Protein AF-A0A6N2BEZ3-F1 (afdb_monomer_lite)

Foldseek 3Di:
DDDDDDDDDDDDDDDPDDDDPPDDPPPPPPPPPPPVPQDPVNVVVVVVVVVVVVVVVVVVVVVVVVVVPPPPPPVVVVVVVVVVVVVCVVDPDD

Radius of gyration: 43.43 Å; chains: 1; bounding box: 51×42×126 Å

Organism: Solanum chilense (NCBI:txid4083)

Sequence (94 aa):
VILAPNFRRVGEVAAWGNQAPPQAPTVGVQVPFNPATLTDGEVRATLVQMAQAITVQAHAITAQATREGAPRDNPHASTMVSRLRYFTRMNPQV

Secondary structure (DSSP, 8-state):
---------------------------------------HHHHHHHHHHHHHHHHHHHHHHHHHHHHHHS----HHHHHHHHHHHHHHHHS---

Structure (mmCIF, N/CA/C/O backbone):
data_AF-A0A6N2BEZ3-F1
#
_entry.id   AF-A0A6N2BEZ3-F1
#
loop_
_atom_site.group_PDB
_atom_site.id
_atom_site.type_symbol
_atom_site.label_atom_id
_atom_site.label_alt_id
_atom_site.label_comp_id
_atom_site.label_asym_id
_atom_site.label_entity_id
_atom_site.label_seq_id
_atom_site.pdbx_PDB_ins_code
_atom_site.Cartn_x
_atom_site.Cartn_y
_atom_site.Cartn_z
_atom_site.occupancy
_atom_site.B_iso_or_equiv
_atom_site.auth_seq_id
_atom_site.auth_comp_id
_atom_site.auth_asym_id
_atom_site.auth_atom_id
_atom_site.pdbx_PDB_model_num
ATOM 1 N N . VAL A 1 1 ? 18.623 -4.155 -75.723 1.00 35.00 1 VAL A N 1
ATOM 2 C CA . VAL A 1 1 ? 19.724 -3.318 -76.260 1.00 35.00 1 VAL A CA 1
ATOM 3 C C . VAL A 1 1 ? 19.517 -1.891 -75.762 1.00 35.00 1 VAL A C 1
ATOM 5 O O . VAL A 1 1 ? 18.392 -1.526 -75.462 1.00 35.00 1 VAL A O 1
ATOM 8 N N . ILE A 1 2 ? 20.627 -1.200 -75.537 1.00 40.19 2 ILE A N 1
ATOM 9 C CA . ILE A 1 2 ? 20.915 -0.095 -74.612 1.00 40.19 2 ILE A CA 1
ATOM 10 C C . ILE A 1 2 ? 20.322 1.268 -75.064 1.00 40.19 2 ILE A C 1
ATOM 12 O O . ILE A 1 2 ? 20.133 1.474 -76.257 1.00 40.19 2 ILE A O 1
ATOM 16 N N . LEU A 1 3 ? 20.174 2.186 -74.091 1.00 32.66 3 LEU A N 1
ATOM 17 C CA . LEU A 1 3 ? 20.378 3.656 -74.121 1.00 32.66 3 LEU A CA 1
ATOM 18 C C . LEU A 1 3 ? 19.138 4.544 -73.935 1.00 32.66 3 LEU A C 1
ATOM 20 O O . LEU A 1 3 ? 18.300 4.697 -74.816 1.00 32.66 3 LEU A O 1
ATOM 24 N N . ALA A 1 4 ? 19.126 5.248 -72.800 1.00 42.88 4 ALA A N 1
ATOM 25 C CA . ALA A 1 4 ? 18.495 6.557 -72.697 1.00 42.88 4 ALA A CA 1
ATOM 26 C C . ALA A 1 4 ? 19.296 7.595 -73.505 1.00 42.88 4 ALA A C 1
ATOM 28 O O . ALA A 1 4 ? 20.523 7.490 -73.590 1.00 42.88 4 ALA A O 1
ATOM 29 N N . PRO A 1 5 ? 18.633 8.664 -73.965 1.00 49.00 5 PRO A N 1
ATOM 30 C CA . PRO A 1 5 ? 19.280 9.967 -73.970 1.00 49.00 5 PRO A CA 1
ATOM 31 C C . PRO A 1 5 ? 18.403 11.040 -73.308 1.00 49.00 5 PRO A C 1
ATOM 33 O O . PRO A 1 5 ? 17.208 11.167 -73.564 1.00 49.00 5 PRO A O 1
ATOM 36 N N . ASN A 1 6 ? 19.036 11.848 -72.459 1.00 45.00 6 ASN A N 1
ATOM 37 C CA . ASN A 1 6 ? 18.546 13.1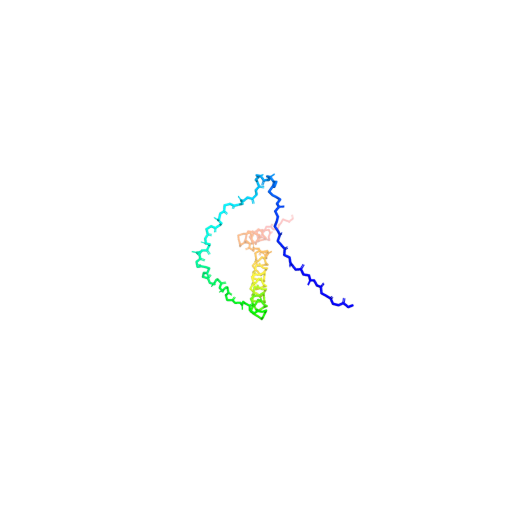76 -72.100 1.00 45.00 6 ASN A CA 1
ATOM 38 C C . ASN A 1 6 ? 18.730 14.115 -73.307 1.00 45.00 6 ASN A C 1
ATOM 40 O O . ASN A 1 6 ? 19.717 13.966 -74.018 1.00 45.00 6 ASN A O 1
ATOM 44 N N . PHE A 1 7 ? 17.822 15.079 -73.519 1.00 40.47 7 PHE A N 1
ATOM 45 C CA . PHE A 1 7 ? 18.102 16.530 -73.473 1.00 40.47 7 PHE A CA 1
ATOM 46 C C . PHE A 1 7 ? 16.971 17.398 -74.086 1.00 40.47 7 PHE A C 1
ATOM 48 O O . PHE A 1 7 ? 16.682 17.324 -75.273 1.00 40.47 7 PHE A O 1
ATOM 55 N N . ARG A 1 8 ? 16.505 18.355 -73.259 1.00 40.06 8 ARG A N 1
ATOM 56 C CA . ARG A 1 8 ? 16.301 19.796 -73.561 1.00 40.06 8 ARG A CA 1
ATOM 57 C C . ARG A 1 8 ? 14.936 20.317 -74.087 1.00 40.06 8 ARG A C 1
ATOM 59 O O . ARG A 1 8 ? 14.709 20.419 -75.279 1.00 40.06 8 ARG A O 1
ATOM 66 N N . ARG A 1 9 ? 14.180 20.867 -73.116 1.00 47.06 9 ARG A N 1
ATOM 67 C CA . ARG A 1 9 ? 13.640 22.252 -72.989 1.00 47.06 9 ARG A CA 1
ATOM 68 C C . ARG A 1 9 ? 12.667 22.781 -74.069 1.00 47.06 9 ARG A C 1
ATOM 70 O O . ARG A 1 9 ? 13.096 23.075 -75.173 1.00 47.06 9 ARG A O 1
ATOM 77 N N . VAL A 1 10 ? 11.428 23.078 -73.654 1.00 42.28 10 VAL A N 1
ATOM 78 C CA . VAL A 1 10 ? 10.724 24.392 -73.684 1.00 42.28 10 VAL A CA 1
ATOM 79 C C . VAL A 1 10 ? 9.219 24.129 -73.522 1.00 42.28 10 VAL A C 1
ATOM 81 O O . VAL A 1 10 ? 8.639 23.355 -74.273 1.00 42.28 10 VAL A O 1
ATOM 84 N N . GLY A 1 11 ? 8.596 24.759 -72.527 1.00 39.97 11 GLY A N 1
ATOM 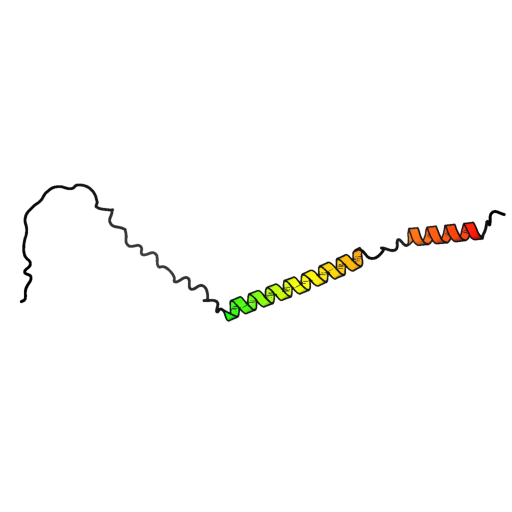85 C CA . GLY A 1 11 ? 7.169 24.612 -72.239 1.00 39.97 11 GLY A CA 1
ATOM 86 C C . GLY A 1 11 ? 6.810 25.252 -70.906 1.00 39.97 11 GLY A C 1
ATOM 87 O O . GLY A 1 11 ? 6.451 24.570 -69.955 1.00 39.97 11 GLY A O 1
ATOM 88 N N . GLU A 1 12 ? 7.011 26.560 -70.827 1.00 47.78 12 GLU A N 1
ATOM 89 C CA . GLU A 1 12 ? 6.513 27.420 -69.761 1.00 47.78 12 GLU A CA 1
ATOM 90 C C . GLU A 1 12 ? 4.976 27.394 -69.786 1.00 47.78 12 GLU A C 1
ATOM 92 O O . GLU A 1 12 ? 4.357 27.906 -70.714 1.00 47.78 12 GLU A O 1
ATOM 97 N N 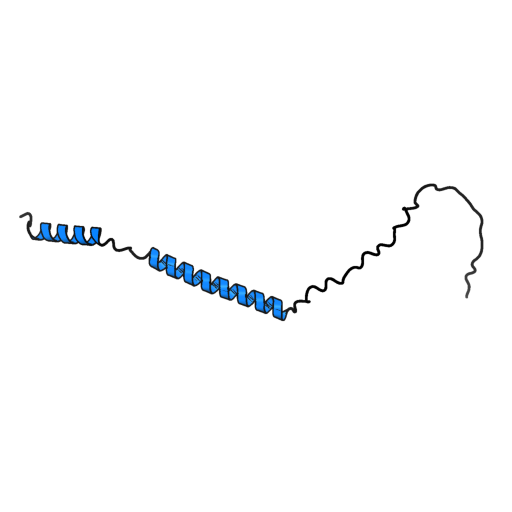. VAL A 1 13 ? 4.357 26.763 -68.787 1.00 41.38 13 VAL A N 1
ATOM 98 C CA . VAL A 1 13 ? 2.943 26.957 -68.450 1.00 41.38 13 VAL A CA 1
ATOM 99 C C . VAL A 1 13 ? 2.845 27.181 -66.949 1.00 41.38 13 VAL A C 1
ATOM 101 O O . VAL A 1 13 ? 3.303 26.380 -66.137 1.00 41.38 13 VAL A O 1
ATOM 104 N N . ALA A 1 14 ? 2.318 28.353 -66.617 1.00 50.94 14 ALA A N 1
ATOM 105 C CA . ALA A 1 14 ? 2.214 28.909 -65.286 1.00 50.94 14 ALA A CA 1
ATOM 106 C C . ALA A 1 14 ? 1.511 27.964 -64.299 1.00 50.94 14 ALA A C 1
ATOM 108 O O . ALA A 1 14 ? 0.384 27.534 -64.525 1.00 50.94 14 ALA A O 1
ATOM 109 N N . ALA A 1 15 ? 2.147 27.733 -63.155 1.00 42.81 15 ALA A N 1
ATOM 110 C CA . ALA A 1 15 ? 1.478 27.295 -61.939 1.00 42.81 15 ALA A CA 1
ATOM 111 C C . ALA A 1 15 ? 2.114 28.050 -60.772 1.00 42.81 15 ALA A C 1
ATOM 113 O O . ALA A 1 15 ? 3.042 27.596 -60.105 1.00 42.81 15 ALA A O 1
ATOM 114 N N . TRP A 1 16 ? 1.641 29.283 -60.609 1.00 43.84 16 TRP A N 1
ATOM 115 C CA . TRP A 1 16 ? 1.739 30.035 -59.369 1.00 43.84 16 TRP A CA 1
ATOM 116 C C . TRP A 1 16 ? 1.314 29.129 -58.205 1.00 43.84 16 TRP A C 1
ATOM 118 O O . TRP A 1 16 ? 0.255 28.508 -58.267 1.00 43.84 16 TRP A O 1
ATOM 128 N N . GLY A 1 17 ? 2.119 29.090 -57.146 1.00 48.09 17 GLY A N 1
ATOM 129 C CA . GLY A 1 17 ? 1.778 28.415 -55.895 1.00 48.09 17 GLY A CA 1
ATOM 130 C C . GLY A 1 17 ? 2.512 27.095 -55.723 1.00 48.09 17 GLY A C 1
ATOM 131 O O . GLY A 1 17 ? 2.122 26.100 -56.315 1.00 48.09 17 GLY A O 1
ATOM 132 N N . ASN A 1 18 ? 3.594 27.135 -54.933 1.00 55.41 18 ASN A N 1
ATOM 133 C CA . ASN A 1 18 ? 4.092 26.093 -54.009 1.00 55.41 18 ASN A CA 1
ATOM 134 C C . ASN A 1 18 ? 5.572 26.317 -53.624 1.00 55.41 18 ASN A C 1
ATOM 136 O O . ASN A 1 18 ? 6.290 25.372 -53.308 1.00 55.41 18 ASN A O 1
ATOM 140 N N . GLN A 1 19 ? 6.063 27.560 -53.620 1.00 52.38 19 GLN A N 1
ATOM 141 C CA . GLN A 1 19 ? 7.326 27.861 -52.948 1.00 52.38 19 GLN A CA 1
ATOM 142 C C . GLN A 1 19 ? 7.034 28.107 -51.468 1.00 52.38 19 GLN A C 1
ATOM 144 O O . GLN A 1 19 ? 6.545 29.170 -51.089 1.00 52.38 19 GLN A O 1
ATOM 149 N N . ALA A 1 20 ? 7.310 27.104 -50.633 1.00 64.06 20 ALA A N 1
ATOM 150 C CA . ALA A 1 20 ? 7.485 27.345 -49.208 1.00 64.06 20 ALA A CA 1
ATOM 151 C C . ALA A 1 20 ? 8.631 28.365 -49.022 1.00 64.06 20 ALA A C 1
ATOM 153 O O . ALA A 1 20 ? 9.590 28.331 -49.804 1.00 64.06 20 ALA A O 1
ATOM 154 N N . PRO A 1 21 ? 8.561 29.270 -48.025 1.00 68.31 21 PRO A N 1
ATOM 155 C CA . PRO A 1 21 ? 9.659 30.190 -47.738 1.00 68.31 21 PRO A CA 1
ATOM 156 C C . PRO A 1 21 ? 10.971 29.411 -47.564 1.00 68.31 21 PRO A C 1
ATOM 158 O O . PRO A 1 21 ? 10.919 28.273 -47.082 1.00 68.31 21 PRO A O 1
ATOM 161 N N . PRO A 1 22 ? 12.144 29.988 -47.894 1.00 65.81 22 PRO A N 1
ATOM 162 C CA . PRO A 1 22 ? 13.412 29.374 -47.528 1.00 65.81 22 PRO A CA 1
ATOM 163 C C . PRO A 1 22 ? 13.378 29.117 -46.023 1.00 65.81 22 PRO A C 1
ATOM 165 O O . PRO A 1 22 ? 13.271 30.061 -45.238 1.00 65.81 22 PRO A O 1
ATOM 168 N N . GLN A 1 23 ? 13.399 27.849 -45.607 1.00 65.12 23 GLN A N 1
ATOM 169 C CA . GLN A 1 23 ? 13.561 27.551 -44.194 1.00 65.12 23 GLN A CA 1
ATOM 170 C C . GLN A 1 23 ? 14.930 28.102 -43.807 1.00 65.12 23 GLN A C 1
ATOM 172 O O . GLN A 1 23 ? 15.948 27.704 -44.378 1.00 65.12 23 GLN A O 1
ATOM 177 N N . ALA A 1 24 ? 14.945 29.082 -42.900 1.00 61.12 24 ALA A N 1
ATOM 178 C CA . ALA A 1 24 ? 16.184 29.588 -42.336 1.00 61.12 24 ALA A CA 1
ATOM 179 C C . ALA A 1 24 ? 17.007 28.390 -41.830 1.00 61.12 24 ALA A C 1
ATOM 181 O O . ALA A 1 24 ? 16.410 27.433 -41.320 1.00 61.12 24 ALA A O 1
ATOM 182 N N . PRO A 1 25 ? 18.346 28.403 -41.958 1.00 57.25 25 PRO A N 1
ATOM 183 C CA . PRO A 1 25 ? 19.161 27.344 -41.391 1.00 57.25 25 PRO A CA 1
ATOM 184 C C . PRO A 1 25 ? 18.779 27.189 -39.920 1.00 57.25 25 PRO A C 1
ATOM 186 O O . PRO A 1 25 ? 18.956 28.120 -39.133 1.00 57.25 25 PRO A O 1
ATOM 189 N N . THR A 1 26 ? 18.228 26.035 -39.539 1.00 61.97 26 THR A N 1
ATOM 190 C CA . THR A 1 26 ? 18.076 25.687 -38.125 1.00 61.97 26 THR A CA 1
ATOM 191 C C . THR A 1 26 ? 19.470 25.367 -37.607 1.00 61.97 26 THR A C 1
ATOM 193 O O . THR A 1 26 ? 19.852 24.217 -37.436 1.00 61.97 26 THR A O 1
ATOM 196 N N . VAL A 1 27 ? 20.269 26.410 -37.402 1.00 59.62 27 VAL A N 1
ATOM 197 C CA . VAL A 1 27 ? 21.464 26.360 -36.568 1.00 59.62 27 VAL A CA 1
ATOM 198 C C . VAL A 1 27 ? 21.016 26.787 -35.177 1.00 59.62 27 VAL A C 1
ATOM 200 O O . VAL A 1 27 ? 21.386 27.826 -34.646 1.00 59.62 27 VAL A O 1
ATOM 203 N N . GLY A 1 28 ? 20.147 25.969 -34.590 1.00 54.09 28 GLY A N 1
ATOM 204 C CA . GLY A 1 28 ? 20.240 25.731 -33.165 1.00 54.09 28 GLY A CA 1
ATOM 205 C C . GLY A 1 28 ? 21.266 24.624 -33.038 1.00 54.09 28 GLY A C 1
ATOM 206 O O . GLY A 1 28 ? 21.060 23.548 -33.597 1.00 54.09 28 GLY A O 1
ATOM 207 N N . VAL A 1 29 ? 22.387 24.876 -32.367 1.00 60.25 29 VAL A N 1
ATOM 208 C CA . VAL A 1 29 ? 23.231 23.783 -31.887 1.00 60.25 29 VAL A CA 1
ATOM 209 C C . VAL A 1 29 ? 22.307 22.893 -31.059 1.00 60.25 29 VAL A C 1
ATOM 211 O O . VAL A 1 29 ? 21.951 23.248 -29.938 1.00 60.25 29 VAL A O 1
ATOM 214 N N . GLN A 1 30 ? 21.862 21.768 -31.624 1.00 60.97 30 GLN A N 1
ATOM 215 C CA . GLN A 1 30 ? 21.377 20.667 -30.812 1.00 60.97 30 GLN A CA 1
ATOM 216 C C . GLN A 1 30 ? 22.601 20.221 -30.033 1.00 60.97 30 GLN A C 1
ATOM 218 O O . GLN A 1 30 ? 23.417 19.445 -30.528 1.00 60.97 30 GLN A O 1
ATOM 223 N N . VAL A 1 31 ? 22.771 20.786 -28.837 1.00 61.50 31 VAL A N 1
ATOM 224 C CA . VAL A 1 31 ? 23.605 20.166 -27.819 1.00 61.50 31 VAL A CA 1
ATOM 225 C C . VAL A 1 31 ? 23.055 18.750 -27.731 1.00 61.50 31 VAL A C 1
ATOM 227 O O . VAL A 1 31 ? 21.850 18.620 -27.494 1.00 61.50 31 VAL A O 1
ATOM 230 N N . PRO A 1 32 ? 23.851 17.704 -28.005 1.00 59.16 32 PRO A N 1
ATOM 231 C CA . PRO A 1 32 ? 23.369 16.350 -27.847 1.00 59.16 32 PRO A CA 1
ATOM 232 C C . PRO A 1 32 ? 22.912 16.226 -26.399 1.00 59.16 32 PRO A C 1
ATOM 234 O O . PRO A 1 32 ? 23.731 16.193 -25.479 1.00 59.16 32 PRO A O 1
ATOM 237 N N . PH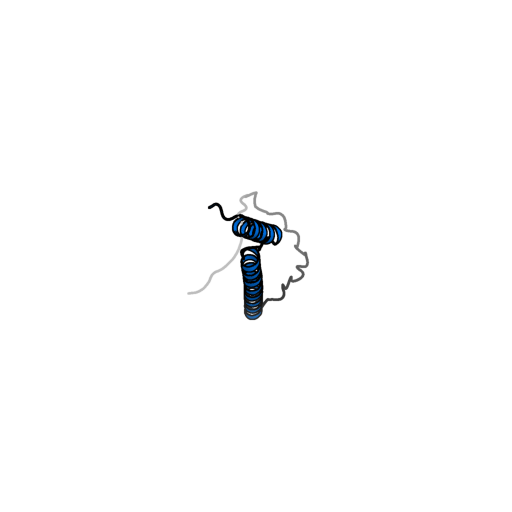E A 1 33 ? 21.599 16.226 -26.176 1.00 57.22 33 PHE A N 1
ATOM 238 C CA . PHE A 1 33 ? 21.071 15.724 -24.931 1.00 57.22 33 PHE A CA 1
ATOM 239 C C . PHE A 1 33 ? 21.346 14.233 -25.013 1.00 57.22 33 PHE A C 1
ATOM 241 O O . PHE A 1 33 ? 20.635 13.490 -25.684 1.00 57.22 33 PHE A O 1
ATOM 248 N N . ASN A 1 34 ? 22.473 13.834 -24.440 1.00 59.28 34 ASN A N 1
ATOM 249 C CA . ASN A 1 34 ? 22.737 12.455 -24.116 1.00 59.28 34 ASN A CA 1
ATOM 250 C C . ASN A 1 34 ? 22.107 12.267 -22.733 1.00 59.28 34 ASN A C 1
ATOM 252 O O . ASN A 1 34 ? 22.788 12.554 -21.741 1.00 59.28 34 ASN A O 1
ATOM 256 N N . PRO A 1 35 ? 20.812 11.889 -22.611 1.00 61.78 35 PRO A N 1
ATOM 257 C CA . PRO A 1 35 ? 20.387 11.327 -21.342 1.00 61.78 35 PRO A CA 1
ATOM 258 C C . PRO A 1 35 ? 21.348 10.170 -21.130 1.00 61.78 35 PRO A C 1
ATOM 260 O O . PRO A 1 35 ? 21.493 9.361 -22.045 1.00 61.78 35 PRO A O 1
ATOM 263 N N . ALA A 1 36 ? 22.069 10.147 -20.005 1.00 67.75 36 ALA A N 1
ATOM 264 C CA . ALA A 1 36 ? 22.900 9.004 -19.657 1.00 67.75 36 ALA A CA 1
ATOM 265 C C . ALA A 1 36 ? 22.096 7.756 -20.021 1.00 67.75 36 ALA A C 1
ATOM 267 O O . ALA A 1 36 ? 20.977 7.594 -19.527 1.00 67.75 36 ALA A O 1
ATOM 268 N N . THR A 1 37 ? 22.563 7.010 -21.025 1.00 74.50 37 THR A N 1
ATOM 269 C CA . THR A 1 37 ? 21.785 5.920 -21.601 1.00 74.50 37 THR A CA 1
ATOM 270 C C . THR A 1 37 ? 21.710 4.865 -20.519 1.00 74.50 37 THR A C 1
ATOM 272 O O . THR A 1 37 ? 22.655 4.095 -20.356 1.00 74.50 37 THR A O 1
ATOM 275 N N . LEU A 1 38 ? 20.638 4.911 -19.726 1.00 80.50 38 LEU A N 1
ATOM 276 C CA . LEU A 1 38 ? 20.413 3.973 -18.645 1.00 80.50 38 LEU A CA 1
ATOM 277 C C . LEU A 1 38 ? 20.351 2.593 -19.274 1.00 80.50 38 LEU A C 1
ATOM 279 O O . LEU A 1 38 ? 19.541 2.321 -20.164 1.00 80.50 38 LEU A O 1
ATOM 283 N N . THR A 1 39 ? 21.258 1.742 -18.835 1.00 87.62 39 THR A N 1
ATOM 284 C CA . THR A 1 39 ? 21.279 0.349 -19.241 1.00 87.62 39 THR A CA 1
ATOM 285 C C . THR A 1 39 ? 20.052 -0.356 -18.665 1.00 87.62 39 THR A C 1
ATOM 287 O O . THR A 1 39 ? 19.534 0.014 -17.609 1.00 87.62 39 THR A O 1
ATOM 290 N N . ASP A 1 40 ? 19.594 -1.417 -19.332 1.00 90.56 40 ASP A N 1
ATOM 291 C CA . ASP A 1 40 ? 18.516 -2.276 -18.818 1.00 90.56 40 ASP A CA 1
ATOM 292 C C . ASP A 1 40 ? 18.802 -2.755 -17.378 1.00 90.56 40 ASP A C 1
ATOM 294 O O . ASP A 1 40 ? 17.913 -2.785 -16.526 1.00 90.56 40 ASP A O 1
ATOM 298 N N . GLY A 1 41 ? 20.078 -3.018 -17.068 1.00 93.00 41 GLY A N 1
ATOM 299 C CA . GLY A 1 41 ? 20.534 -3.390 -15.731 1.00 93.00 41 GLY A CA 1
ATOM 300 C C . GLY A 1 41 ? 20.283 -2.316 -14.671 1.00 93.00 41 GLY A C 1
ATOM 301 O O . GLY A 1 41 ? 19.847 -2.649 -13.569 1.00 93.00 41 GLY A O 1
ATOM 302 N N . GLU A 1 42 ? 20.502 -1.040 -14.993 1.00 92.50 42 GLU A N 1
ATOM 303 C CA . GLU A 1 42 ? 20.237 0.079 -14.080 1.00 92.50 42 GLU A CA 1
ATOM 304 C C . GLU A 1 42 ? 18.737 0.271 -13.861 1.00 92.50 42 GLU A C 1
ATOM 306 O O . GLU A 1 42 ? 18.300 0.376 -12.717 1.00 92.50 42 GLU A O 1
ATOM 311 N N . VAL A 1 43 ? 17.929 0.211 -14.925 1.00 92.81 43 VAL A N 1
ATOM 312 C CA . VAL A 1 43 ? 16.461 0.290 -14.816 1.00 92.81 43 VAL A CA 1
ATOM 313 C C . VAL A 1 43 ? 15.924 -0.844 -13.943 1.00 92.81 43 VAL A C 1
ATOM 315 O O . VAL A 1 43 ? 15.133 -0.612 -13.023 1.00 92.81 43 VAL A O 1
ATOM 318 N N . ARG A 1 44 ? 16.393 -2.074 -14.178 1.00 96.31 44 ARG A N 1
ATOM 319 C CA . ARG A 1 44 ? 16.028 -3.243 -13.373 1.00 96.31 44 ARG A CA 1
ATOM 320 C C . ARG A 1 44 ? 16.467 -3.085 -11.919 1.00 96.31 44 ARG A C 1
ATOM 322 O O . ARG A 1 44 ? 15.687 -3.403 -11.022 1.00 96.31 44 ARG A O 1
ATOM 329 N N . ALA A 1 45 ? 17.678 -2.590 -11.669 1.00 95.69 45 ALA A N 1
ATOM 330 C CA . ALA A 1 45 ? 18.188 -2.366 -10.318 1.00 95.69 45 ALA A CA 1
ATOM 331 C C . ALA A 1 45 ? 17.355 -1.322 -9.561 1.00 95.69 45 ALA A C 1
ATOM 333 O O . ALA A 1 45 ? 16.944 -1.577 -8.428 1.00 95.69 45 ALA A O 1
ATOM 334 N N . THR A 1 46 ? 17.035 -0.191 -10.195 1.00 95.81 46 THR A N 1
ATOM 335 C CA . THR A 1 46 ? 16.179 0.846 -9.606 1.00 95.81 46 THR A CA 1
ATOM 336 C C . THR A 1 46 ? 14.777 0.316 -9.322 1.00 95.81 46 THR A C 1
ATOM 338 O O . THR A 1 46 ? 14.240 0.558 -8.242 1.00 95.81 46 THR A O 1
ATOM 341 N N . LEU A 1 47 ? 14.190 -0.467 -10.233 1.00 97.44 47 LEU A N 1
ATOM 342 C CA . LEU A 1 47 ? 12.874 -1.070 -10.015 1.00 97.44 47 LEU A CA 1
ATOM 343 C C . LEU A 1 47 ? 12.870 -2.033 -8.821 1.00 97.44 47 LEU A C 1
ATOM 345 O O . LEU A 1 47 ? 11.966 -1.977 -7.987 1.00 97.44 47 LEU A O 1
ATOM 349 N N . VAL A 1 48 ? 13.898 -2.877 -8.700 1.00 97.81 48 VAL A N 1
ATOM 350 C CA . VAL A 1 48 ? 14.062 -3.777 -7.548 1.00 97.81 48 VAL A CA 1
ATOM 351 C C . VAL A 1 48 ? 14.224 -2.982 -6.253 1.00 97.81 48 VAL A C 1
ATOM 353 O O . VAL A 1 48 ? 13.588 -3.313 -5.253 1.00 97.81 48 VAL A O 1
ATOM 356 N N . GLN A 1 49 ? 15.022 -1.913 -6.261 1.00 97.94 49 GLN A N 1
ATOM 357 C CA . GLN A 1 49 ? 15.223 -1.063 -5.087 1.00 97.94 49 GLN A CA 1
ATOM 358 C C . GLN A 1 49 ? 13.917 -0.390 -4.640 1.00 97.94 49 GLN A C 1
ATOM 360 O O . GLN A 1 49 ? 13.598 -0.393 -3.450 1.00 97.94 49 GLN A O 1
ATOM 365 N N . MET A 1 50 ? 13.124 0.126 -5.582 1.00 98.12 50 MET A N 1
ATOM 366 C CA . MET A 1 50 ? 11.807 0.694 -5.280 1.00 98.12 50 MET A CA 1
ATOM 367 C C . MET A 1 50 ? 10.858 -0.361 -4.705 1.00 98.12 50 MET A C 1
ATOM 369 O O . MET A 1 50 ? 10.210 -0.110 -3.690 1.00 98.12 50 MET A O 1
ATOM 373 N N . ALA A 1 51 ? 10.812 -1.558 -5.296 1.00 97.88 51 ALA A N 1
ATOM 374 C CA . ALA A 1 51 ? 9.980 -2.650 -4.796 1.00 97.88 51 ALA A CA 1
ATOM 375 C C . ALA A 1 51 ? 10.352 -3.047 -3.356 1.00 97.88 51 ALA A C 1
ATOM 377 O O . ALA A 1 51 ? 9.469 -3.268 -2.523 1.00 97.88 51 ALA A O 1
ATOM 378 N N . GLN A 1 52 ? 11.648 -3.080 -3.031 1.00 98.12 52 GLN A N 1
ATOM 379 C CA . GLN A 1 52 ? 12.124 -3.332 -1.669 1.00 98.12 52 GLN A CA 1
ATOM 380 C C . GLN A 1 52 ? 11.708 -2.219 -0.704 1.00 98.12 52 GLN A C 1
ATOM 382 O O . GLN A 1 52 ? 11.170 -2.515 0.362 1.00 98.12 52 GLN A O 1
ATOM 387 N N . ALA A 1 53 ? 11.896 -0.951 -1.079 1.00 97.38 53 ALA A N 1
ATOM 388 C CA . ALA A 1 53 ? 11.508 0.186 -0.246 1.00 97.38 53 ALA A CA 1
ATOM 389 C C . ALA A 1 53 ? 9.999 0.185 0.057 1.00 97.38 53 ALA A C 1
ATOM 391 O O . ALA A 1 53 ? 9.601 0.318 1.216 1.00 97.38 53 ALA A O 1
ATOM 392 N N . ILE A 1 54 ? 9.168 -0.060 -0.963 1.00 97.44 54 ILE A N 1
ATOM 393 C CA . ILE A 1 54 ? 7.710 -0.189 -0.819 1.00 97.44 54 ILE A CA 1
ATOM 394 C C . ILE A 1 54 ? 7.367 -1.351 0.114 1.00 97.44 54 ILE A C 1
ATOM 396 O O . ILE A 1 54 ? 6.536 -1.203 1.007 1.00 97.44 54 ILE A O 1
ATOM 400 N N . THR A 1 55 ? 8.034 -2.496 -0.053 1.00 97.81 55 THR A N 1
ATOM 401 C CA . THR A 1 55 ? 7.819 -3.671 0.798 1.00 97.81 55 THR A CA 1
ATOM 402 C C . THR A 1 55 ? 8.122 -3.349 2.258 1.00 97.81 55 THR A C 1
ATOM 404 O O . THR A 1 55 ? 7.296 -3.623 3.126 1.00 97.81 55 THR A O 1
ATOM 407 N N . VAL A 1 56 ? 9.267 -2.728 2.547 1.00 98.06 56 VAL A N 1
ATOM 408 C CA . VAL A 1 56 ? 9.652 -2.339 3.913 1.00 98.06 56 VAL A CA 1
ATOM 409 C C . VAL A 1 56 ? 8.638 -1.363 4.510 1.00 98.06 56 VAL A C 1
ATOM 411 O O . VAL A 1 56 ? 8.193 -1.552 5.644 1.00 98.06 56 VAL A O 1
ATOM 414 N N . GLN A 1 57 ? 8.217 -0.356 3.744 1.00 97.81 57 GLN A N 1
ATOM 415 C CA . GLN A 1 57 ? 7.231 0.620 4.202 1.00 97.81 57 GLN A CA 1
ATOM 416 C C . GLN A 1 57 ? 5.868 -0.028 4.488 1.00 97.81 57 GLN A C 1
ATOM 418 O O . GLN A 1 57 ? 5.261 0.257 5.520 1.00 97.81 57 GLN A O 1
ATOM 423 N N . ALA A 1 58 ? 5.406 -0.939 3.629 1.00 96.56 58 ALA A N 1
ATOM 424 C CA . ALA A 1 58 ? 4.152 -1.665 3.825 1.00 96.56 58 ALA A CA 1
ATOM 425 C C . ALA A 1 58 ? 4.174 -2.526 5.100 1.00 96.56 58 ALA A C 1
ATOM 427 O O . ALA A 1 58 ? 3.198 -2.541 5.857 1.00 96.56 58 ALA A O 1
ATOM 428 N N . HIS A 1 59 ? 5.299 -3.190 5.386 1.00 96.44 59 HIS A N 1
ATOM 429 C CA . HIS A 1 59 ? 5.472 -3.942 6.632 1.00 96.44 59 HIS A CA 1
ATOM 430 C C . HIS A 1 59 ? 5.445 -3.022 7.855 1.00 96.44 59 HIS A C 1
ATOM 432 O O . HIS A 1 59 ? 4.785 -3.343 8.841 1.00 96.44 59 HIS A O 1
ATOM 438 N N . ALA A 1 60 ? 6.105 -1.862 7.789 1.00 94.25 60 ALA A N 1
ATOM 439 C CA . ALA A 1 60 ? 6.096 -0.890 8.879 1.00 94.25 60 ALA A CA 1
ATOM 440 C C . ALA A 1 60 ? 4.681 -0.356 9.168 1.00 94.25 60 ALA A C 1
ATOM 442 O O . ALA A 1 60 ? 4.274 -0.302 10.328 1.00 94.25 60 ALA A O 1
ATOM 443 N N . ILE A 1 61 ? 3.909 -0.029 8.124 1.00 95.06 61 ILE A N 1
ATOM 444 C CA . ILE A 1 61 ? 2.508 0.402 8.251 1.00 95.06 61 ILE A CA 1
ATOM 445 C C . ILE A 1 61 ? 1.659 -0.709 8.873 1.00 95.06 61 ILE A C 1
ATOM 447 O O . ILE A 1 61 ? 0.913 -0.455 9.813 1.00 95.06 61 ILE A O 1
ATOM 451 N N . THR A 1 62 ? 1.804 -1.948 8.401 1.00 91.94 62 THR A N 1
ATOM 452 C CA . THR A 1 62 ? 1.048 -3.098 8.922 1.00 91.94 62 THR A CA 1
ATOM 453 C C . THR A 1 62 ? 1.380 -3.372 10.389 1.00 91.94 62 THR A C 1
ATOM 455 O O . THR A 1 62 ? 0.482 -3.607 11.199 1.00 91.94 62 THR A O 1
ATOM 458 N N . ALA A 1 63 ? 2.660 -3.302 10.761 1.00 89.94 63 ALA A N 1
ATOM 459 C CA . ALA A 1 63 ? 3.102 -3.475 12.141 1.00 89.94 63 ALA A CA 1
ATOM 460 C C . ALA A 1 63 ? 2.555 -2.370 13.056 1.00 89.94 63 ALA A C 1
ATOM 462 O O . ALA A 1 63 ? 2.117 -2.656 14.171 1.00 89.94 63 ALA A O 1
ATOM 463 N N . GLN A 1 64 ? 2.531 -1.122 12.578 1.00 86.81 64 GLN A N 1
ATOM 464 C CA . GLN A 1 64 ? 1.927 -0.015 13.315 1.00 86.81 64 GLN A CA 1
ATOM 465 C C . GLN A 1 64 ? 0.414 -0.197 13.456 1.00 86.81 64 GLN A C 1
ATOM 467 O O . GLN A 1 64 ? -0.097 -0.132 14.567 1.00 86.81 64 GLN A O 1
ATOM 472 N N . ALA A 1 65 ? -0.296 -0.507 12.371 1.00 84.69 65 ALA A N 1
ATOM 473 C CA . ALA A 1 65 ? -1.736 -0.751 12.403 1.00 84.69 65 ALA A CA 1
ATOM 474 C C . ALA A 1 65 ? -2.100 -1.914 13.342 1.00 84.69 65 ALA A C 1
ATOM 476 O O . ALA A 1 65 ? -3.085 -1.841 14.068 1.00 84.69 65 ALA A O 1
ATOM 477 N N . THR A 1 66 ? -1.270 -2.960 13.396 1.00 84.38 66 THR A N 1
ATOM 478 C CA . THR A 1 66 ? -1.433 -4.071 14.348 1.00 84.38 66 THR A CA 1
ATOM 479 C C . THR A 1 66 ? -1.228 -3.610 15.793 1.00 84.38 66 THR A C 1
ATOM 481 O O . THR A 1 66 ? -1.965 -4.024 16.684 1.00 84.38 66 THR A O 1
ATOM 484 N N . ARG A 1 67 ? -0.252 -2.729 16.044 1.00 75.88 67 ARG A N 1
ATOM 485 C CA . ARG A 1 67 ? -0.006 -2.144 17.371 1.00 75.88 67 ARG A CA 1
ATOM 486 C C . ARG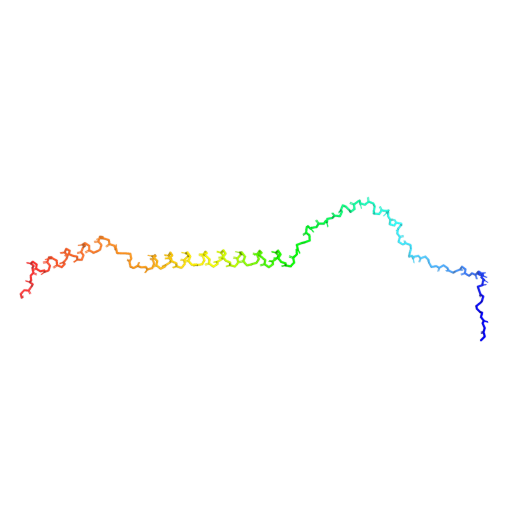 A 1 67 ? -1.129 -1.199 17.806 1.00 75.88 67 ARG A C 1
ATOM 488 O O . ARG A 1 67 ? -1.479 -1.188 18.979 1.00 75.88 67 ARG A O 1
ATOM 495 N N . GLU A 1 68 ? -1.677 -0.414 16.887 1.00 74.25 68 GLU A N 1
ATOM 496 C CA . GLU A 1 68 ? -2.771 0.531 17.145 1.00 74.25 68 GLU A CA 1
ATOM 497 C C . GLU A 1 68 ? -4.132 -0.166 17.272 1.00 74.25 68 GLU A C 1
ATOM 499 O O . GLU A 1 68 ? -4.975 0.276 18.050 1.00 74.25 68 GLU A O 1
ATOM 504 N N . GLY A 1 69 ? -4.334 -1.263 16.536 1.00 65.00 69 GLY A N 1
ATOM 505 C CA . GLY A 1 69 ? -5.513 -2.127 16.618 1.00 65.00 69 GLY A CA 1
ATOM 506 C C . GLY A 1 69 ? -5.479 -3.127 17.776 1.00 65.00 69 GLY A C 1
ATOM 507 O O . GLY A 1 69 ? -6.499 -3.755 18.066 1.00 65.00 69 GLY A O 1
ATOM 508 N N . ALA A 1 70 ? -4.340 -3.278 18.462 1.00 64.06 70 ALA A N 1
ATOM 509 C CA . ALA A 1 70 ? -4.298 -3.980 19.737 1.00 64.06 70 ALA A CA 1
ATOM 510 C C . ALA A 1 70 ? -5.209 -3.246 20.738 1.00 64.06 70 ALA A C 1
ATOM 512 O O . ALA A 1 70 ? -5.249 -2.012 20.715 1.00 64.06 70 ALA A O 1
ATOM 513 N N . PRO A 1 71 ? -5.941 -3.960 21.619 1.00 65.25 71 PRO A N 1
ATOM 514 C CA . PRO A 1 71 ? -6.762 -3.324 22.637 1.00 65.25 71 PRO A CA 1
ATOM 515 C C . PRO A 1 71 ? -5.914 -2.312 23.397 1.00 65.25 71 PRO A C 1
ATOM 517 O O . PRO A 1 71 ? -4.984 -2.664 24.121 1.00 65.25 71 PRO A O 1
ATOM 520 N N . ARG A 1 72 ? -6.194 -1.027 23.177 1.00 67.69 72 ARG A N 1
ATOM 521 C CA . ARG A 1 72 ? -5.551 0.048 23.916 1.00 67.69 72 ARG A CA 1
ATOM 522 C C . ARG A 1 72 ? -6.136 -0.029 25.315 1.00 67.69 72 ARG A C 1
ATOM 524 O O . ARG A 1 72 ? -7.192 0.547 25.566 1.00 67.69 72 ARG A O 1
ATOM 531 N N . ASP A 1 73 ? -5.508 -0.821 26.179 1.00 68.81 73 ASP A N 1
ATOM 532 C CA . ASP A 1 73 ? -5.939 -1.009 27.558 1.00 68.81 73 ASP A CA 1
ATOM 533 C C . ASP A 1 73 ? -6.046 0.367 28.211 1.00 68.81 73 ASP A C 1
ATOM 535 O O . ASP A 1 73 ? -5.041 0.992 28.543 1.00 68.81 73 ASP A O 1
ATOM 539 N N . ASN A 1 74 ? -7.271 0.887 28.336 1.00 73.44 74 ASN A N 1
ATOM 540 C CA . ASN A 1 74 ? -7.510 2.152 29.007 1.00 73.44 74 ASN A CA 1
ATOM 541 C C . ASN A 1 74 ? -7.260 1.911 30.502 1.00 73.44 74 ASN A C 1
ATOM 543 O O . ASN A 1 74 ? -8.096 1.268 31.155 1.00 73.44 74 ASN A O 1
ATOM 547 N N . PRO A 1 75 ? -6.161 2.436 31.077 1.00 74.00 75 PRO A N 1
ATOM 548 C CA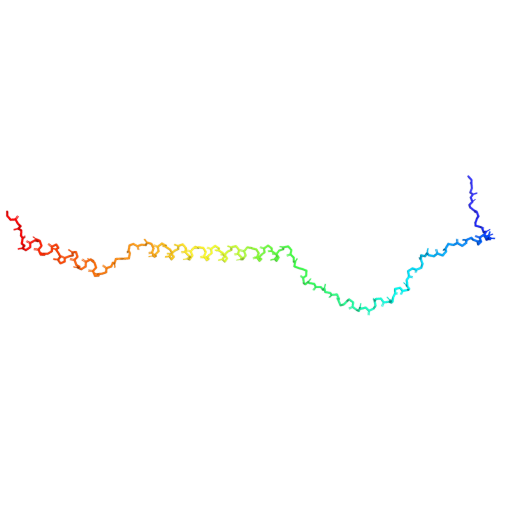 . PRO A 1 75 ? -5.795 2.139 32.456 1.00 74.00 75 PRO A CA 1
ATOM 549 C C . PRO A 1 75 ? -6.889 2.597 33.421 1.00 74.00 75 PRO A C 1
ATOM 551 O O . PRO A 1 75 ? -7.153 1.941 34.429 1.00 74.00 75 PRO A O 1
ATOM 554 N N . HIS A 1 76 ? -7.590 3.685 33.082 1.00 76.44 76 HIS A N 1
ATOM 555 C CA . HIS A 1 76 ? -8.692 4.218 33.876 1.00 76.44 76 HIS A CA 1
ATOM 556 C C . HIS A 1 76 ? -9.920 3.304 33.852 1.00 76.44 76 HIS A C 1
ATOM 558 O O . HIS A 1 76 ? -10.504 3.058 34.906 1.00 76.44 76 HIS A O 1
ATOM 564 N N . ALA A 1 77 ? -10.288 2.751 32.691 1.00 76.31 77 ALA A N 1
ATOM 565 C CA . ALA A 1 77 ? -11.401 1.805 32.591 1.00 76.31 77 ALA A CA 1
ATOM 566 C C . ALA A 1 77 ? -11.095 0.501 33.342 1.00 76.31 77 ALA A C 1
ATOM 568 O O . ALA A 1 77 ? -11.920 0.046 34.132 1.00 76.31 77 ALA A O 1
ATOM 569 N N . SER A 1 78 ? -9.887 -0.049 33.177 1.00 81.06 78 SER A N 1
ATOM 570 C CA . SER A 1 78 ? -9.447 -1.250 33.905 1.00 81.06 78 SER A CA 1
ATOM 571 C C . SER A 1 78 ? -9.426 -1.025 35.426 1.00 81.06 78 SER A C 1
ATOM 573 O O . SER A 1 78 ? -9.906 -1.858 36.204 1.00 81.06 78 SER A O 1
ATOM 575 N N . THR A 1 79 ? -8.981 0.159 35.862 1.00 83.94 79 THR A N 1
ATOM 576 C CA . THR A 1 79 ? -9.007 0.571 37.275 1.00 83.94 79 THR A CA 1
ATOM 577 C C . THR A 1 79 ? -10.436 0.694 37.810 1.00 83.94 79 THR A C 1
ATOM 579 O O . THR A 1 79 ? -10.726 0.188 38.894 1.00 83.94 79 THR A O 1
ATOM 582 N N . MET A 1 80 ? -11.350 1.325 37.068 1.00 91.00 80 MET A N 1
ATOM 583 C CA . MET A 1 80 ? -12.751 1.476 37.481 1.00 91.00 80 MET A CA 1
ATOM 584 C C . MET A 1 80 ? -13.487 0.133 37.538 1.00 91.00 80 MET A C 1
ATOM 586 O O . MET A 1 80 ? -14.203 -0.117 38.504 1.00 91.00 80 MET A O 1
ATOM 590 N N . VAL A 1 81 ? -13.255 -0.766 36.574 1.00 90.44 81 VAL A N 1
ATOM 591 C CA . VAL A 1 81 ? -13.793 -2.141 36.589 1.00 90.44 81 VAL A CA 1
ATOM 592 C C . VAL A 1 81 ? -13.269 -2.922 37.793 1.00 90.44 81 VAL A C 1
ATOM 594 O O . VAL A 1 81 ? -14.037 -3.610 38.469 1.00 90.44 81 VAL A O 1
ATOM 597 N N . SER A 1 82 ? -11.979 -2.788 38.105 1.00 88.12 82 SER A N 1
ATOM 598 C CA . SER A 1 82 ? -11.370 -3.441 39.268 1.00 88.12 82 SER A CA 1
ATOM 599 C C . SER A 1 82 ? -11.962 -2.932 40.581 1.00 88.12 82 SER A C 1
ATOM 601 O O . SER A 1 82 ? -12.312 -3.732 41.449 1.00 88.12 82 SER A O 1
ATOM 603 N N . ARG A 1 83 ? -12.147 -1.612 40.709 1.00 92.50 83 ARG A N 1
ATOM 604 C CA . ARG A 1 83 ? -12.798 -0.991 41.872 1.00 92.50 83 ARG A CA 1
ATOM 605 C C . ARG A 1 83 ? -14.253 -1.420 42.005 1.00 92.50 83 ARG A C 1
ATOM 607 O O . ARG A 1 83 ? -14.663 -1.793 43.096 1.00 92.50 83 ARG A O 1
ATOM 614 N N . LEU A 1 84 ? -15.018 -1.424 40.915 1.00 93.31 84 LEU A N 1
ATOM 615 C CA . LEU A 1 84 ? -16.413 -1.863 40.928 1.00 93.31 84 LEU A CA 1
ATOM 616 C C . LEU A 1 84 ? -16.529 -3.317 41.396 1.00 93.31 84 LEU A C 1
ATOM 618 O O . LEU A 1 84 ? -17.291 -3.611 42.311 1.00 93.31 84 LEU A O 1
ATOM 622 N N . ARG A 1 85 ? -15.702 -4.212 40.843 1.00 93.19 85 ARG A N 1
ATOM 623 C CA . ARG A 1 85 ? -15.638 -5.618 41.266 1.00 93.19 85 ARG A CA 1
ATOM 624 C C . ARG A 1 85 ? -15.268 -5.752 42.744 1.00 93.19 85 ARG A C 1
ATOM 626 O O . ARG A 1 85 ? -15.813 -6.614 43.431 1.00 93.19 85 ARG A O 1
ATOM 633 N N . TYR A 1 86 ? -14.351 -4.918 43.230 1.00 93.81 86 TYR A N 1
ATOM 634 C CA . TYR A 1 86 ? -13.983 -4.871 44.642 1.00 93.81 86 TYR A CA 1
ATOM 635 C C . TYR A 1 86 ? -15.172 -4.451 45.518 1.00 93.81 86 TYR A C 1
ATOM 637 O O . TYR A 1 86 ? -15.492 -5.149 46.476 1.00 93.81 86 TYR A O 1
ATOM 645 N N . PHE A 1 87 ? -15.901 -3.398 45.138 1.00 94.00 87 PHE A N 1
ATOM 646 C CA . PHE A 1 87 ? -17.103 -2.959 45.851 1.00 94.00 87 PHE A CA 1
ATOM 647 C C . PHE A 1 87 ? -18.209 -4.017 45.877 1.00 94.00 87 PHE A C 1
ATOM 649 O O . PHE A 1 87 ? -18.797 -4.236 46.933 1.00 94.00 87 PHE A O 1
ATOM 656 N N . THR A 1 88 ? -18.468 -4.707 44.763 1.00 90.75 88 THR A N 1
ATOM 657 C CA . THR A 1 88 ? -19.467 -5.789 44.706 1.00 90.75 88 THR A CA 1
ATOM 658 C C . THR A 1 88 ? -19.086 -6.969 45.600 1.00 90.75 88 THR A C 1
ATOM 660 O O . THR A 1 88 ? -19.955 -7.565 46.224 1.00 90.75 88 THR A O 1
ATOM 663 N N . ARG A 1 89 ? -17.791 -7.297 45.719 1.00 90.38 89 ARG A N 1
ATOM 664 C CA . ARG A 1 89 ? -17.319 -8.332 46.660 1.00 90.38 89 ARG A CA 1
ATOM 665 C C . ARG A 1 89 ? -17.435 -7.905 48.117 1.00 90.38 89 ARG A C 1
ATOM 667 O O . ARG A 1 89 ? -17.670 -8.751 48.967 1.00 90.38 89 ARG A O 1
ATOM 674 N N . MET A 1 90 ? -17.235 -6.620 48.399 1.00 93.00 90 MET A N 1
ATOM 675 C CA . MET A 1 90 ? -17.388 -6.075 49.748 1.00 93.00 90 MET A CA 1
ATOM 676 C C . MET A 1 90 ? -18.847 -5.960 50.177 1.00 93.00 90 MET A C 1
ATOM 678 O O . MET A 1 90 ? -19.131 -6.008 51.367 1.00 93.00 90 MET A O 1
ATOM 682 N N . ASN A 1 91 ? -19.759 -5.819 49.217 1.00 88.50 91 ASN A N 1
ATOM 683 C CA . ASN A 1 91 ? -21.187 -5.682 49.463 1.00 88.50 91 ASN A CA 1
ATOM 684 C C . ASN A 1 91 ? -21.940 -6.781 48.705 1.00 88.50 91 ASN A C 1
ATOM 686 O O . ASN A 1 91 ? -22.644 -6.475 47.736 1.00 88.50 91 ASN A O 1
ATOM 690 N N . PRO A 1 92 ? -21.762 -8.060 49.092 1.00 79.62 92 PRO A N 1
ATOM 691 C CA . PRO A 1 92 ? -22.539 -9.133 48.506 1.00 79.62 92 PRO A CA 1
ATOM 692 C C . PRO A 1 92 ? -24.004 -8.881 48.851 1.00 79.62 92 PRO A C 1
ATOM 694 O O . PRO A 1 92 ? -24.369 -8.756 50.019 1.00 79.62 92 PRO A O 1
ATOM 697 N N . GLN A 1 93 ? -24.830 -8.745 47.820 1.00 78.38 93 GLN A N 1
ATOM 698 C CA . GLN A 1 93 ? -26.270 -8.679 48.012 1.00 78.38 93 GLN A CA 1
ATOM 699 C C . GLN A 1 93 ? -26.712 -10.097 48.383 1.00 78.38 93 GLN A C 1
ATOM 701 O O . GLN A 1 93 ? -26.552 -11.014 47.577 1.00 78.38 93 GLN A O 1
ATOM 706 N N . VAL A 1 94 ? -27.105 -10.261 49.648 1.00 69.56 94 VAL A N 1
ATOM 707 C CA . VAL A 1 94 ? -27.670 -11.494 50.217 1.00 69.56 94 VAL A CA 1
ATOM 708 C C . VAL A 1 94 ? -29.043 -11.795 49.640 1.00 69.56 94 VAL A C 1
ATOM 710 O O . VAL A 1 94 ? -29.796 -10.827 49.386 1.00 69.56 94 VAL A O 1
#

pLDDT: mean 73.94, std 19.81, range [32.66, 98.12]